Protein AF-A0A527FL62-F1 (afdb_monomer_lite)

Secondary structure (DSSP, 8-state):
-HHHHHHHHHHH-EEEEEEE-STHHHHHHHHTSTTT-GGGGTEEE-S-TTT-SEEEEESPPPTTTHHHHHH-

Foldseek 3Di:
DVVVVVVCVCQQAAAEEEQADDPQSVVVVVCCDPVNNCVVSNYHYDNDPVPGPYYDNRDDDDPVCVVVVVVD

Structure (mmCIF, N/CA/C/O backbone):
data_AF-A0A527FL62-F1
#
_entry.id   AF-A0A527FL62-F1
#
loop_
_atom_site.group_PDB
_atom_site.id
_atom_site.type_symbol
_atom_site.label_atom_id
_atom_site.label_alt_id
_atom_site.label_comp_id
_atom_site.label_asym_id
_atom_site.label_entity_id
_atom_site.label_seq_id
_atom_site.pdbx_PDB_ins_code
_atom_site.Cartn_x
_atom_site.Cartn_y
_atom_site.Cartn_z
_atom_site.occupancy
_atom_site.B_iso_or_equiv
_atom_site.auth_seq_id
_atom_site.auth_comp_id
_atom_site.auth_asym_id
_atom_site.auth_atom_id
_atom_site.pdbx_PDB_model_num
ATOM 1 N N . SER A 1 1 ? -19.402 -1.108 21.957 1.00 83.94 1 SER A N 1
ATOM 2 C CA . SER A 1 1 ? -18.312 -1.639 22.804 1.00 83.94 1 SER A CA 1
ATOM 3 C C . SER A 1 1 ? -17.017 -0.919 22.456 1.00 83.94 1 SER A C 1
ATOM 5 O O . SER A 1 1 ? -16.911 -0.373 21.362 1.00 83.94 1 SER A O 1
ATOM 7 N N . THR A 1 2 ? -16.045 -0.867 23.365 1.00 92.50 2 THR A N 1
ATOM 8 C CA . THR A 1 2 ? -14.740 -0.203 23.157 1.00 92.50 2 THR A CA 1
ATOM 9 C C . THR A 1 2 ? -13.989 -0.726 21.925 1.00 92.50 2 THR A C 1
ATOM 11 O O . THR A 1 2 ? -13.388 0.053 21.194 1.00 92.50 2 THR A O 1
ATOM 14 N N . GLU A 1 3 ? -14.095 -2.019 21.623 1.00 95.06 3 GLU A N 1
ATOM 15 C CA . GLU A 1 3 ? -13.500 -2.634 20.427 1.00 95.06 3 GLU A CA 1
ATOM 16 C C . GLU A 1 3 ? -14.059 -2.089 19.109 1.00 95.06 3 GLU A C 1
ATOM 18 O O . GLU A 1 3 ? -13.314 -1.903 18.147 1.00 95.06 3 GLU A O 1
ATOM 23 N N . ALA A 1 4 ? -15.361 -1.793 19.064 1.00 94.38 4 ALA A N 1
ATOM 24 C CA . ALA A 1 4 ? -15.993 -1.221 17.880 1.00 94.38 4 ALA A CA 1
ATOM 25 C C . ALA A 1 4 ? -15.437 0.180 17.577 1.00 94.38 4 ALA A C 1
ATOM 27 O O . ALA A 1 4 ? -15.174 0.500 16.421 1.00 94.38 4 ALA A O 1
ATOM 28 N N . LEU A 1 5 ? -15.183 0.983 18.619 1.00 94.62 5 LEU A N 1
ATOM 29 C CA . LEU A 1 5 ? -14.543 2.297 18.489 1.00 94.62 5 LEU A CA 1
ATOM 30 C C . LEU A 1 5 ? -13.098 2.186 17.988 1.00 94.62 5 LEU A C 1
ATOM 32 O O . LEU A 1 5 ? -12.704 2.924 17.089 1.00 94.62 5 LEU A O 1
ATOM 36 N N . ILE A 1 6 ? -12.319 1.244 18.528 1.00 94.75 6 ILE A N 1
ATOM 37 C CA . ILE A 1 6 ? -10.928 1.012 18.100 1.00 94.75 6 ILE A CA 1
ATOM 38 C C . ILE A 1 6 ? -10.879 0.545 16.642 1.00 94.75 6 ILE A C 1
ATOM 40 O O . ILE A 1 6 ? -10.033 0.996 15.872 1.00 94.75 6 ILE A O 1
ATOM 44 N N . THR A 1 7 ? -11.789 -0.347 16.253 1.00 94.12 7 THR A N 1
ATOM 45 C CA . THR A 1 7 ? -11.858 -0.864 14.881 1.00 94.12 7 THR A CA 1
ATOM 46 C C . THR A 1 7 ? -12.242 0.240 13.906 1.00 94.12 7 THR A C 1
ATOM 48 O O . THR A 1 7 ? -11.580 0.390 12.884 1.00 94.12 7 THR A O 1
ATOM 51 N N . TRP A 1 8 ? -13.231 1.067 14.260 1.00 93.88 8 TRP A N 1
ATOM 52 C CA . TRP A 1 8 ? -13.613 2.239 13.474 1.00 93.88 8 TRP A CA 1
ATOM 53 C C . TRP A 1 8 ? -12.440 3.207 13.274 1.00 93.88 8 TRP A C 1
ATOM 55 O O . TRP A 1 8 ? -12.178 3.614 12.143 1.00 93.88 8 TRP A O 1
ATOM 65 N N . ALA A 1 9 ? -11.682 3.505 14.336 1.00 92.31 9 ALA A N 1
ATOM 66 C CA . ALA A 1 9 ? -10.512 4.378 14.253 1.00 92.31 9 ALA A CA 1
ATOM 67 C C . ALA A 1 9 ? -9.414 3.808 13.333 1.00 92.31 9 ALA A C 1
ATOM 69 O O . ALA A 1 9 ? -8.840 4.547 12.539 1.00 92.31 9 ALA A O 1
ATOM 70 N N . ARG A 1 10 ? -9.158 2.493 13.388 1.00 92.12 10 ARG A N 1
ATOM 71 C CA . ARG A 1 10 ? -8.182 1.817 12.512 1.00 92.12 10 ARG A CA 1
ATOM 72 C C . ARG A 1 10 ? -8.628 1.766 11.052 1.00 92.12 10 ARG A C 1
ATOM 74 O O . ARG A 1 10 ? -7.803 1.926 10.166 1.00 92.12 10 ARG A O 1
ATOM 81 N N . SER A 1 11 ? -9.916 1.542 10.792 1.00 90.44 11 SER A N 1
ATOM 82 C CA . SER A 1 11 ? -10.443 1.506 9.422 1.00 90.44 11 SER A CA 1
ATOM 83 C C . SER A 1 11 ? -10.608 2.894 8.803 1.00 90.44 11 SER A C 1
ATOM 85 O O . SER A 1 11 ? -10.531 3.022 7.588 1.00 90.44 11 SER A O 1
ATOM 87 N N . GLY A 1 12 ? -10.862 3.918 9.625 1.00 90.06 12 GLY A N 1
ATOM 88 C CA . GLY A 1 12 ? -11.102 5.292 9.175 1.00 90.06 12 GLY A CA 1
ATOM 89 C C . GLY A 1 12 ? -9.834 6.124 8.968 1.00 90.06 12 GLY A C 1
ATOM 90 O O . GLY A 1 12 ? -9.924 7.241 8.471 1.00 90.06 12 GLY A O 1
ATOM 91 N N . SER A 1 13 ? -8.668 5.608 9.359 1.00 92.19 13 SER A N 1
ATOM 92 C CA . SER A 1 13 ? -7.368 6.259 9.186 1.00 92.19 13 SER A CA 1
ATOM 93 C C . SER A 1 13 ? -6.331 5.207 8.811 1.00 92.19 13 SER A C 1
ATOM 95 O O . SER A 1 13 ? -5.595 4.722 9.667 1.00 92.19 13 SER A O 1
ATOM 97 N N . LEU A 1 14 ? -6.287 4.849 7.532 1.00 92.44 14 LEU A N 1
ATOM 98 C CA . LEU A 1 14 ? -5.358 3.856 7.003 1.00 92.44 14 LEU A CA 1
ATOM 99 C C . LEU A 1 14 ? -4.188 4.557 6.316 1.00 92.44 14 LEU A C 1
ATOM 101 O O . LEU A 1 14 ? -4.281 5.005 5.171 1.00 92.44 14 LEU A O 1
ATOM 105 N N . MET A 1 15 ? -3.053 4.631 7.000 1.00 93.69 15 MET A N 1
ATOM 106 C CA . MET A 1 15 ? -1.837 5.194 6.426 1.00 93.69 15 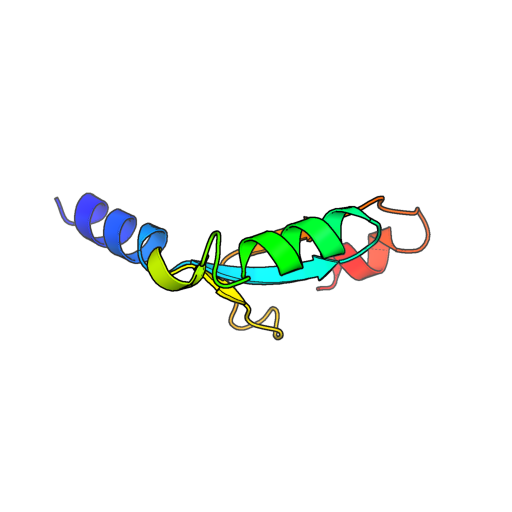MET A CA 1
ATOM 107 C C . MET A 1 15 ? -1.077 4.096 5.683 1.00 93.69 15 MET A C 1
ATOM 109 O O . MET A 1 15 ? -0.494 3.207 6.302 1.00 93.69 15 MET A O 1
ATOM 113 N N . PHE A 1 16 ? -1.076 4.125 4.351 1.00 91.88 16 PHE A N 1
ATOM 114 C CA . PHE A 1 16 ? -0.447 3.070 3.554 1.00 91.88 16 PHE A CA 1
ATOM 115 C C . PHE A 1 16 ? 0.942 3.464 3.062 1.00 91.88 16 PHE A C 1
ATOM 117 O O . PHE A 1 16 ? 1.170 4.590 2.626 1.00 91.88 16 PHE A O 1
ATOM 124 N N . MET A 1 17 ? 1.872 2.515 3.080 1.00 93.88 17 MET A N 1
ATOM 125 C CA . MET A 1 17 ? 3.159 2.650 2.414 1.00 93.88 17 MET A CA 1
ATOM 126 C C . MET A 1 17 ? 3.092 2.021 1.025 1.00 93.88 17 MET A C 1
ATOM 128 O O . MET A 1 17 ? 2.714 0.856 0.860 1.00 93.88 17 MET A O 1
ATOM 132 N N . THR A 1 18 ? 3.488 2.796 0.021 1.00 92.00 18 THR A N 1
ATOM 133 C CA . THR A 1 18 ? 3.512 2.368 -1.373 1.00 92.00 18 THR A CA 1
ATOM 134 C C . THR A 1 18 ? 4.797 1.600 -1.676 1.00 92.00 18 THR A C 1
ATOM 136 O O . THR A 1 18 ? 5.885 2.170 -1.733 1.00 92.00 18 THR A O 1
ATOM 139 N N . PHE A 1 19 ? 4.691 0.294 -1.917 1.00 93.12 19 PHE A N 1
ATOM 140 C CA . PHE A 1 19 ? 5.810 -0.512 -2.407 1.00 93.12 19 PHE A CA 1
ATOM 141 C C . PHE A 1 19 ? 5.602 -0.832 -3.891 1.00 93.12 19 PHE A C 1
ATOM 143 O O . PHE A 1 19 ? 5.221 -1.938 -4.277 1.00 93.12 19 PHE A O 1
ATOM 150 N N . GLY A 1 20 ? 5.781 0.195 -4.725 1.00 93.44 20 GLY A N 1
ATOM 151 C CA . GLY A 1 20 ? 5.615 0.112 -6.175 1.00 93.44 20 GLY A CA 1
ATOM 152 C C . GLY A 1 20 ? 6.779 -0.619 -6.842 1.00 93.44 20 GLY A C 1
ATOM 153 O O . GLY A 1 20 ? 7.854 -0.048 -7.000 1.00 93.44 20 GLY A O 1
ATOM 154 N N . LEU A 1 21 ? 6.566 -1.877 -7.227 1.00 94.44 21 LEU A N 1
ATOM 155 C CA . LEU A 1 21 ? 7.597 -2.752 -7.800 1.00 94.44 21 LEU A CA 1
ATOM 156 C C . LEU A 1 21 ? 7.515 -2.885 -9.322 1.00 94.44 21 LEU A C 1
ATOM 158 O O . LEU A 1 21 ? 8.529 -3.133 -9.970 1.00 94.44 21 LEU A O 1
ATOM 162 N N . ALA A 1 22 ? 6.314 -2.786 -9.888 1.00 96.50 22 ALA A N 1
ATOM 163 C CA . ALA A 1 22 ? 6.077 -2.988 -11.315 1.00 96.50 22 ALA A CA 1
ATOM 164 C C . ALA A 1 22 ? 4.855 -2.177 -11.777 1.00 96.50 22 ALA A C 1
ATOM 166 O O . ALA A 1 22 ? 4.547 -1.139 -11.193 1.00 96.50 22 ALA A O 1
ATOM 167 N N . CYS A 1 23 ? 4.155 -2.658 -12.810 1.00 96.75 23 CYS A N 1
ATOM 168 C CA . CYS A 1 23 ? 2.997 -1.990 -13.403 1.00 96.75 23 CYS A CA 1
ATOM 169 C C . CYS A 1 23 ? 1.951 -1.576 -12.365 1.00 96.75 23 CYS A C 1
ATOM 171 O O . CYS A 1 23 ? 1.625 -0.400 -12.365 1.00 96.75 23 CYS A O 1
ATOM 173 N N . CYS A 1 24 ? 1.585 -2.456 -11.417 1.00 95.88 24 CYS A N 1
ATOM 174 C CA . CYS A 1 24 ? 0.577 -2.198 -10.375 1.00 95.88 24 CYS A CA 1
ATOM 175 C 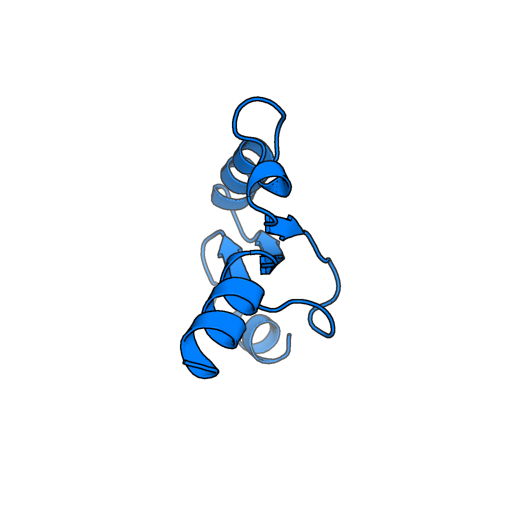C . CYS A 1 24 ? 0.789 -0.901 -9.566 1.00 95.88 24 CYS A C 1
ATOM 177 O O . CYS A 1 24 ? -0.135 -0.420 -8.910 1.00 95.88 24 CYS A O 1
ATOM 179 N N . ALA A 1 25 ? 2.005 -0.341 -9.558 1.00 95.19 25 ALA A N 1
ATOM 180 C CA . ALA A 1 25 ? 2.277 0.958 -8.954 1.00 95.19 25 ALA A CA 1
ATOM 181 C C . ALA A 1 25 ? 1.507 2.096 -9.648 1.00 95.19 25 ALA A C 1
ATOM 183 O O . ALA A 1 25 ? 1.051 3.020 -8.976 1.00 95.19 25 ALA A O 1
ATOM 184 N N . VAL A 1 26 ? 1.331 2.021 -10.970 1.00 95.56 26 VAL A N 1
ATOM 185 C CA . VAL A 1 26 ? 0.603 3.017 -11.769 1.00 95.56 26 VAL A CA 1
ATOM 186 C C . VAL A 1 26 ? -0.885 2.973 -11.448 1.00 95.56 26 VAL A C 1
ATOM 188 O O . VAL A 1 26 ? -1.502 4.018 -11.245 1.00 95.56 26 VAL A O 1
ATOM 191 N N . GLU A 1 27 ? -1.460 1.783 -11.307 1.00 95.94 27 GLU A N 1
ATOM 192 C CA . GLU A 1 27 ? -2.840 1.616 -10.857 1.00 95.94 27 GLU A CA 1
ATOM 193 C C . GLU A 1 27 ? -3.026 2.164 -9.438 1.00 95.94 27 GLU A C 1
ATOM 195 O O . GLU A 1 27 ? -4.051 2.781 -9.144 1.00 95.94 27 GLU A O 1
ATOM 200 N N . MET A 1 28 ? -2.020 2.027 -8.571 1.00 93.62 28 MET A N 1
ATOM 201 C CA . MET A 1 28 ? -2.047 2.647 -7.246 1.00 93.62 28 MET A CA 1
ATOM 202 C C . MET A 1 28 ? -2.058 4.179 -7.332 1.00 93.62 28 MET A C 1
ATOM 204 O O . MET A 1 28 ? -2.850 4.822 -6.647 1.00 93.62 28 MET A O 1
ATOM 208 N N . ILE A 1 29 ? -1.245 4.767 -8.218 1.00 93.81 29 ILE A N 1
ATOM 209 C CA . ILE A 1 29 ? -1.248 6.216 -8.474 1.00 93.81 29 ILE A CA 1
ATOM 210 C C . ILE A 1 29 ? -2.627 6.659 -8.971 1.00 93.81 29 ILE A C 1
ATOM 212 O O . ILE A 1 29 ? -3.171 7.637 -8.467 1.00 93.81 29 ILE A O 1
ATOM 216 N N . HIS A 1 30 ? -3.226 5.922 -9.910 1.00 95.31 30 HIS A N 1
ATOM 217 C CA . HIS A 1 30 ? -4.577 6.208 -10.397 1.00 95.31 30 HIS A CA 1
ATOM 218 C C . HIS A 1 30 ? -5.635 6.085 -9.296 1.00 95.31 30 HIS A C 1
ATOM 220 O O . HIS A 1 30 ? -6.593 6.853 -9.288 1.00 95.31 30 HIS A O 1
ATOM 226 N N . THR A 1 31 ? -5.458 5.168 -8.346 1.00 92.31 31 THR A N 1
ATOM 227 C CA . THR A 1 31 ? -6.363 5.020 -7.194 1.00 92.31 31 THR A CA 1
ATOM 228 C C . THR A 1 31 ? -6.314 6.248 -6.276 1.00 92.31 31 THR A C 1
ATOM 230 O O . THR A 1 31 ? -7.334 6.633 -5.711 1.00 92.31 31 THR A O 1
ATOM 233 N N . SER A 1 32 ? -5.163 6.917 -6.180 1.00 90.81 32 SER A N 1
ATOM 234 C CA . SER A 1 32 ? -5.012 8.185 -5.449 1.00 90.81 32 SER A CA 1
ATOM 235 C C . SER A 1 32 ? -5.294 9.435 -6.294 1.00 90.81 32 SER A C 1
ATOM 237 O O . SER A 1 32 ? -5.255 10.545 -5.774 1.00 90.81 32 SER A O 1
ATOM 239 N N . MET A 1 33 ? -5.583 9.295 -7.590 1.00 94.06 33 MET A N 1
ATOM 240 C CA . MET A 1 33 ? -5.960 10.426 -8.444 1.00 94.06 33 MET A CA 1
ATOM 241 C C . MET A 1 33 ? -7.406 10.877 -8.183 1.00 94.06 33 MET A C 1
ATOM 243 O O . MET A 1 33 ? -8.221 10.078 -7.716 1.00 94.06 33 MET A O 1
ATOM 247 N N . PRO A 1 34 ? -7.784 12.111 -8.582 1.00 94.62 34 PRO A N 1
ATOM 248 C CA . PRO A 1 34 ? -9.073 12.726 -8.230 1.00 94.62 34 PRO A CA 1
ATOM 249 C C . PRO A 1 34 ? -10.326 11.929 -8.612 1.00 94.62 34 PRO A C 1
ATOM 251 O O . PRO A 1 34 ? -11.408 12.188 -8.099 1.00 94.62 34 PRO A O 1
ATOM 254 N N . ARG A 1 35 ? -10.209 10.978 -9.545 1.00 94.94 35 ARG A N 1
ATOM 255 C CA . ARG A 1 35 ? -11.331 10.136 -9.967 1.00 94.94 35 ARG A CA 1
ATOM 256 C C . ARG A 1 35 ? -11.749 9.125 -8.899 1.00 94.94 35 ARG A C 1
ATOM 258 O O . ARG A 1 35 ? -12.941 8.868 -8.763 1.00 94.94 35 ARG A O 1
ATOM 265 N N . TYR A 1 36 ? -10.777 8.526 -8.216 1.00 93.56 36 TYR A N 1
ATOM 266 C CA . TYR A 1 36 ? -11.004 7.470 -7.226 1.00 93.56 36 TYR A CA 1
ATOM 267 C C . TYR A 1 36 ? -10.682 7.920 -5.799 1.00 93.56 36 TYR A C 1
ATOM 269 O O . TYR A 1 36 ? -11.250 7.346 -4.877 1.00 93.56 36 TYR A O 1
ATOM 277 N N . ASP A 1 37 ? -9.845 8.953 -5.650 1.00 93.81 37 ASP A N 1
ATOM 278 C CA . ASP A 1 37 ? -9.533 9.685 -4.420 1.00 93.81 37 ASP A CA 1
ATOM 279 C C . ASP A 1 37 ? -9.538 8.813 -3.155 1.00 93.81 37 ASP A C 1
ATOM 281 O O . ASP A 1 37 ? -10.492 8.788 -2.373 1.00 93.81 37 ASP A O 1
ATOM 285 N N . SER A 1 38 ? -8.438 8.089 -2.946 1.00 89.62 38 SER A N 1
ATOM 286 C CA . SER A 1 38 ? -8.238 7.275 -1.747 1.00 89.62 38 SER A CA 1
ATOM 287 C C . SER A 1 38 ? -8.306 8.090 -0.446 1.00 89.62 38 SER A C 1
ATOM 289 O O . SER A 1 38 ? -8.729 7.563 0.586 1.00 89.62 38 SER A O 1
ATOM 291 N N . GLU A 1 39 ? -7.944 9.376 -0.479 1.00 90.62 39 GLU A N 1
ATOM 292 C CA . GLU A 1 39 ? -7.888 10.223 0.717 1.00 90.62 39 GLU A CA 1
ATOM 293 C C . GLU A 1 39 ? -9.285 10.480 1.299 1.00 90.62 39 GLU A C 1
ATOM 295 O O . GLU A 1 39 ? -9.443 10.547 2.521 1.00 90.62 39 GLU A O 1
ATOM 300 N N . ARG A 1 40 ? -10.329 10.464 0.457 1.00 91.06 40 ARG A N 1
ATOM 301 C CA . ARG A 1 40 ? -11.737 10.511 0.888 1.00 91.06 40 ARG A CA 1
ATOM 302 C C . ARG A 1 40 ? -12.100 9.431 1.910 1.00 91.06 40 ARG A C 1
ATOM 304 O O . ARG A 1 40 ? -12.973 9.654 2.749 1.00 91.06 40 ARG A O 1
ATOM 311 N N . PHE A 1 41 ? -11.471 8.261 1.835 1.00 90.31 41 PHE A N 1
ATOM 312 C CA . PHE A 1 41 ? -11.724 7.145 2.751 1.00 90.31 41 PHE A CA 1
ATOM 313 C C . PHE A 1 41 ? -10.798 7.152 3.976 1.00 90.31 41 PHE A C 1
ATOM 315 O O . PHE A 1 41 ? -10.770 6.176 4.722 1.00 90.31 41 PHE A O 1
ATOM 322 N N . GLY A 1 42 ? -10.026 8.224 4.186 1.00 90.69 42 GLY A N 1
ATOM 323 C CA . GLY A 1 42 ? -8.998 8.278 5.226 1.00 90.69 42 GLY A CA 1
ATOM 324 C C . GLY A 1 42 ? -7.774 7.423 4.894 1.00 90.69 42 GLY A C 1
ATOM 325 O O . GLY A 1 42 ? -7.021 7.053 5.795 1.00 90.69 42 GLY A O 1
ATOM 326 N N . VAL A 1 43 ? -7.586 7.088 3.611 1.00 92.50 43 VAL A N 1
ATOM 327 C CA . VAL A 1 43 ? -6.486 6.261 3.110 1.00 92.50 43 VAL A CA 1
ATOM 328 C C . VAL A 1 43 ? -5.443 7.174 2.468 1.00 92.50 43 VAL A C 1
ATOM 330 O O . VAL A 1 43 ? -5.644 7.670 1.358 1.00 92.50 43 VAL A O 1
ATOM 333 N N . ALA A 1 44 ? -4.324 7.410 3.158 1.00 89.69 44 ALA A N 1
ATOM 334 C CA . ALA A 1 44 ? -3.303 8.363 2.713 1.00 89.69 44 ALA A CA 1
ATOM 335 C C . ALA A 1 44 ? -1.908 7.723 2.598 1.00 89.69 44 ALA A C 1
ATOM 337 O O . ALA A 1 44 ? -1.511 6.947 3.476 1.00 89.69 44 ALA A O 1
ATOM 338 N N . PRO A 1 45 ? -1.134 8.050 1.543 1.00 89.50 45 PRO A N 1
ATOM 339 C CA . PRO A 1 45 ? 0.197 7.496 1.363 1.00 89.50 45 PRO A CA 1
ATOM 340 C C . PRO A 1 45 ? 1.182 8.110 2.366 1.00 89.50 45 PRO A C 1
ATOM 342 O O . PRO A 1 45 ? 1.369 9.328 2.434 1.00 89.50 45 PRO A O 1
ATOM 345 N N . ARG A 1 46 ? 1.878 7.260 3.121 1.00 90.38 46 ARG A N 1
ATOM 346 C CA . ARG A 1 46 ? 3.016 7.633 3.970 1.00 90.38 46 ARG A CA 1
ATOM 347 C C . ARG A 1 46 ? 4.264 6.916 3.479 1.00 90.38 46 ARG A C 1
ATOM 349 O O . ARG A 1 46 ? 4.346 5.697 3.490 1.00 90.38 46 ARG A O 1
ATOM 356 N N . ALA A 1 47 ? 5.262 7.696 3.069 1.00 86.19 47 ALA A N 1
ATOM 357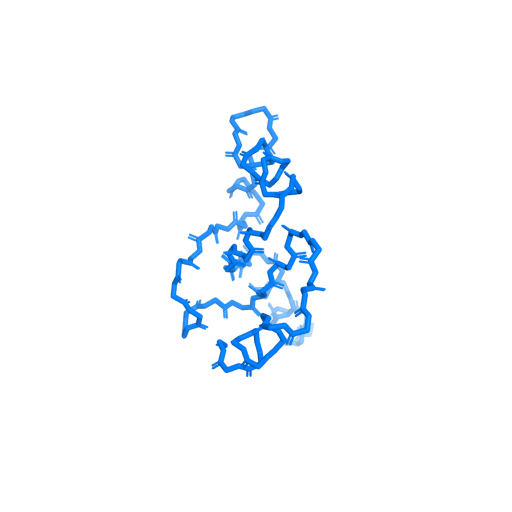 C CA . ALA A 1 47 ? 6.503 7.163 2.506 1.00 86.19 47 ALA A CA 1
ATOM 358 C C . ALA A 1 47 ? 7.379 6.433 3.538 1.00 86.19 47 ALA A C 1
ATOM 360 O O . ALA A 1 47 ? 8.212 5.612 3.164 1.00 86.19 47 ALA A O 1
ATOM 361 N N . SER A 1 48 ? 7.233 6.749 4.830 1.00 91.88 48 SER A N 1
ATOM 362 C CA . SER A 1 48 ? 8.041 6.119 5.871 1.00 91.88 48 SER A CA 1
ATOM 363 C C . SER A 1 48 ? 7.333 4.880 6.441 1.00 91.88 48 SER A C 1
ATOM 365 O O . SER A 1 48 ? 6.220 5.025 6.953 1.00 91.88 48 SER A O 1
ATOM 367 N N . PRO A 1 49 ? 7.982 3.697 6.449 1.00 91.94 49 PRO A N 1
ATOM 368 C CA . PRO A 1 49 ? 7.394 2.472 7.007 1.00 91.94 49 PRO A CA 1
ATOM 369 C C . PRO A 1 49 ? 7.098 2.582 8.509 1.00 91.94 49 PRO A C 1
ATOM 371 O O . PRO A 1 49 ? 6.250 1.887 9.047 1.00 91.94 49 PRO A O 1
ATOM 374 N N . ARG A 1 50 ? 7.786 3.493 9.210 1.00 93.00 50 ARG A N 1
ATOM 375 C CA . ARG A 1 50 ? 7.636 3.702 10.659 1.00 93.00 50 ARG A CA 1
ATOM 376 C C . ARG A 1 50 ? 6.346 4.423 11.056 1.00 93.00 50 ARG A C 1
ATOM 378 O O . ARG A 1 50 ? 6.045 4.487 12.241 1.00 93.00 50 ARG A O 1
ATO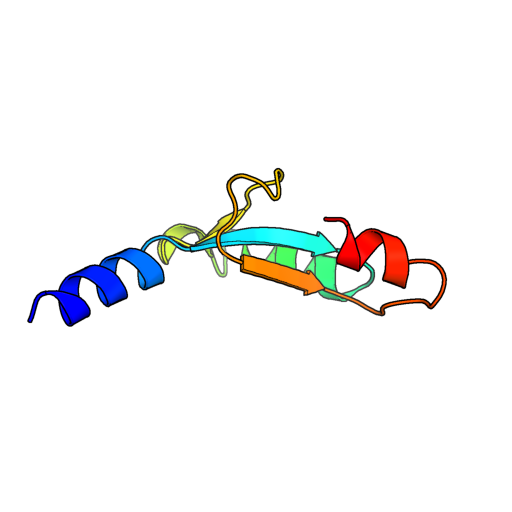M 385 N N . GLN A 1 51 ? 5.648 5.023 10.096 1.00 93.19 51 GLN A N 1
ATOM 386 C CA . GLN A 1 51 ? 4.405 5.770 10.320 1.00 93.19 51 GLN A CA 1
ATOM 387 C C . GLN A 1 51 ? 3.208 5.148 9.592 1.00 93.19 51 GLN A C 1
ATOM 389 O O . GLN A 1 51 ? 2.099 5.653 9.728 1.00 93.19 51 GLN A O 1
ATOM 394 N N . SER A 1 52 ? 3.428 4.117 8.775 1.00 92.94 52 SER A N 1
ATOM 395 C CA . SER A 1 52 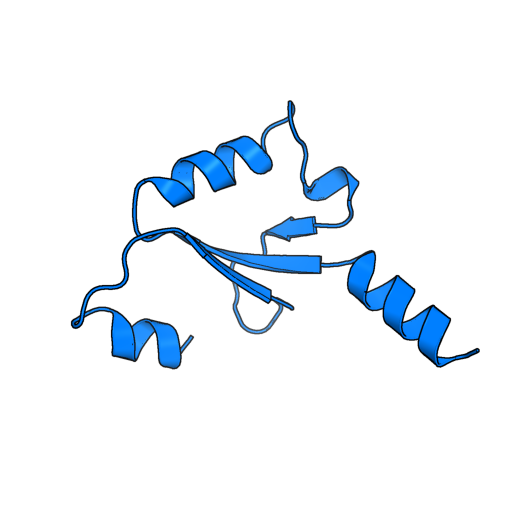? 2.378 3.450 8.009 1.00 92.94 52 SER A CA 1
ATOM 396 C C . SER A 1 52 ? 1.759 2.299 8.792 1.00 92.94 52 SER A C 1
ATOM 398 O O . SER A 1 52 ? 2.475 1.532 9.435 1.00 92.94 52 SER A O 1
ATOM 400 N N . ASP A 1 53 ? 0.452 2.129 8.644 1.00 93.88 53 ASP A N 1
ATOM 401 C CA . ASP A 1 53 ? -0.320 1.025 9.210 1.00 93.88 53 ASP A CA 1
ATOM 402 C C . ASP A 1 53 ? -0.285 -0.218 8.312 1.00 93.88 53 ASP A C 1
ATOM 404 O O . ASP A 1 53 ? -0.314 -1.348 8.801 1.00 93.88 53 ASP A O 1
ATOM 408 N N . ILE A 1 54 ? -0.223 -0.021 6.989 1.00 92.06 54 ILE A N 1
ATOM 409 C CA . ILE A 1 54 ? -0.223 -1.105 5.998 1.00 92.06 54 ILE A CA 1
ATOM 410 C C . ILE A 1 54 ? 0.844 -0.890 4.921 1.00 92.06 54 ILE A C 1
ATOM 412 O O . ILE A 1 54 ? 1.149 0.240 4.545 1.00 92.06 54 ILE A O 1
ATOM 416 N N . MET A 1 55 ? 1.377 -1.984 4.375 1.00 94.44 55 MET A N 1
ATOM 417 C CA . MET A 1 55 ? 2.292 -1.977 3.228 1.00 94.44 55 MET A CA 1
ATOM 418 C C . MET A 1 55 ? 1.605 -2.606 2.012 1.00 94.44 55 MET A C 1
ATOM 420 O O . MET A 1 55 ? 1.216 -3.774 2.057 1.00 94.44 55 MET A O 1
ATOM 424 N N . ILE A 1 56 ? 1.493 -1.854 0.913 1.00 94.38 56 ILE A N 1
ATOM 425 C CA . ILE A 1 56 ? 0.925 -2.346 -0.351 1.00 94.38 56 ILE A CA 1
ATOM 426 C C . ILE A 1 56 ? 2.065 -2.750 -1.287 1.00 94.38 56 ILE A C 1
ATOM 428 O O . ILE A 1 56 ? 2.768 -1.897 -1.829 1.00 94.38 56 ILE A O 1
ATOM 432 N N . VAL A 1 57 ? 2.227 -4.058 -1.499 1.00 95.75 57 VAL A N 1
ATOM 433 C CA . VAL A 1 57 ? 3.206 -4.635 -2.434 1.00 95.75 57 VAL A CA 1
ATOM 434 C C . VAL A 1 57 ? 2.614 -4.640 -3.841 1.00 95.75 57 VAL A C 1
ATOM 436 O O . VAL A 1 57 ? 1.938 -5.584 -4.247 1.00 95.75 57 VAL A O 1
ATOM 439 N N . ALA A 1 58 ? 2.842 -3.559 -4.584 1.00 95.62 58 ALA A N 1
ATOM 440 C CA . ALA A 1 58 ? 2.261 -3.347 -5.904 1.00 95.62 58 ALA A CA 1
ATOM 441 C C . ALA A 1 58 ? 3.249 -3.704 -7.016 1.00 95.62 58 ALA A C 1
ATOM 443 O O . ALA A 1 58 ? 3.892 -2.845 -7.625 1.00 95.62 58 ALA A O 1
ATOM 444 N N . GLY A 1 59 ? 3.345 -4.999 -7.301 1.00 96.94 59 GLY A N 1
ATOM 445 C CA . GLY A 1 59 ? 4.070 -5.526 -8.449 1.00 96.94 59 GLY A CA 1
ATOM 446 C C . GLY A 1 59 ? 4.776 -6.839 -8.146 1.00 96.94 59 GLY A C 1
ATOM 447 O O . GLY A 1 59 ? 4.622 -7.431 -7.080 1.00 96.94 59 GLY A O 1
ATOM 448 N N . THR A 1 60 ? 5.561 -7.306 -9.110 1.00 96.75 60 THR A N 1
ATOM 449 C CA . THR A 1 60 ? 6.261 -8.587 -9.017 1.00 96.75 60 THR A CA 1
ATOM 450 C C . THR A 1 60 ? 7.427 -8.523 -8.033 1.00 96.75 60 THR A C 1
ATOM 452 O O . THR A 1 60 ? 8.322 -7.688 -8.181 1.00 96.75 60 THR A O 1
ATOM 455 N N . LEU A 1 61 ? 7.467 -9.449 -7.073 1.00 96.50 61 LEU A N 1
ATOM 456 C CA . LEU A 1 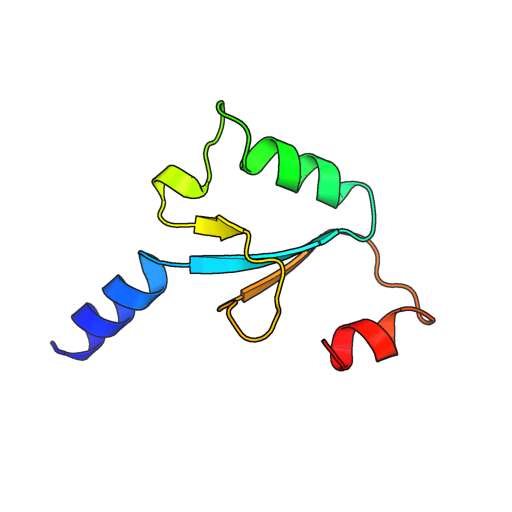61 ? 8.601 -9.619 -6.169 1.00 96.50 61 LEU A CA 1
ATOM 457 C C . LEU A 1 61 ? 9.668 -10.508 -6.815 1.00 96.50 61 LEU A C 1
ATOM 459 O O . LEU A 1 61 ? 9.406 -11.655 -7.164 1.00 96.50 61 LEU A O 1
ATOM 463 N N . THR A 1 62 ? 10.890 -9.995 -6.941 1.00 97.00 62 THR A N 1
ATOM 464 C CA . THR A 1 62 ? 12.035 -10.783 -7.414 1.00 97.00 62 THR A CA 1
ATOM 465 C C . THR A 1 62 ? 12.835 -11.344 -6.240 1.00 97.00 62 THR A C 1
ATOM 467 O O . THR A 1 62 ? 12.872 -10.747 -5.162 1.00 97.00 62 THR A O 1
ATOM 470 N N . ASN A 1 63 ? 13.557 -12.448 -6.457 1.00 97.69 63 ASN A N 1
ATOM 471 C CA . ASN A 1 63 ? 14.424 -13.055 -5.433 1.00 97.69 63 ASN A CA 1
ATOM 472 C C . ASN A 1 63 ? 15.442 -12.056 -4.857 1.00 97.69 63 ASN A C 1
ATOM 474 O O . ASN A 1 63 ? 15.735 -12.080 -3.666 1.00 97.69 63 ASN A O 1
ATOM 478 N N . LYS A 1 64 ? 15.942 -11.134 -5.693 1.00 96.81 64 LYS A N 1
ATOM 479 C CA . LYS A 1 64 ? 16.867 -10.075 -5.268 1.00 96.81 64 LYS A CA 1
ATOM 480 C C . LYS A 1 64 ? 16.196 -9.032 -4.365 1.00 96.81 64 LYS A C 1
ATOM 482 O O . LYS A 1 64 ? 16.862 -8.467 -3.504 1.00 96.81 64 LYS A O 1
ATOM 487 N N . MET A 1 65 ? 14.898 -8.783 -4.545 1.00 96.94 65 MET A N 1
ATOM 488 C CA . MET A 1 65 ? 14.141 -7.785 -3.781 1.00 96.94 65 MET A CA 1
ATOM 489 C C . MET A 1 65 ? 13.514 -8.345 -2.493 1.00 96.94 65 MET A C 1
ATOM 491 O O . MET A 1 65 ? 13.229 -7.585 -1.570 1.00 96.94 65 MET A O 1
ATOM 495 N N . ALA A 1 66 ? 13.351 -9.667 -2.384 1.00 96.00 66 ALA A N 1
ATOM 496 C CA . ALA A 1 66 ? 12.806 -10.337 -1.201 1.00 96.00 66 ALA A CA 1
ATOM 497 C C . ALA A 1 66 ? 13.447 -9.918 0.147 1.00 96.00 66 ALA A C 1
ATOM 499 O O . ALA A 1 66 ? 12.695 -9.594 1.071 1.00 96.00 66 ALA A O 1
ATOM 500 N N . PRO A 1 67 ? 14.790 -9.847 0.303 1.00 96.62 67 PRO A N 1
ATOM 501 C CA . PRO A 1 67 ? 15.383 -9.424 1.574 1.00 96.62 67 PRO A CA 1
ATOM 502 C C . PRO A 1 67 ? 15.122 -7.946 1.895 1.00 96.62 67 PRO A C 1
ATOM 504 O O . PRO A 1 67 ? 14.996 -7.591 3.065 1.00 96.62 67 PRO A O 1
ATOM 507 N N . ALA A 1 68 ? 15.014 -7.085 0.878 1.00 93.88 68 ALA A N 1
ATOM 508 C CA . ALA A 1 68 ? 14.703 -5.673 1.076 1.00 93.88 68 ALA A CA 1
ATOM 509 C C . ALA A 1 68 ? 13.256 -5.489 1.545 1.00 93.88 68 ALA A C 1
ATOM 511 O O . ALA A 1 68 ? 13.035 -4.775 2.516 1.00 93.88 68 ALA A O 1
ATOM 512 N N . LEU A 1 69 ? 12.296 -6.196 0.936 1.00 94.38 69 LEU A N 1
ATOM 513 C CA . LEU A 1 69 ? 10.890 -6.163 1.355 1.00 94.38 69 LEU A CA 1
ATOM 514 C C . LEU A 1 69 ? 10.713 -6.582 2.817 1.00 94.38 69 LEU A C 1
ATOM 516 O O . LEU A 1 69 ? 9.908 -5.993 3.521 1.00 94.38 69 LEU A O 1
ATOM 520 N N . ARG A 1 70 ? 11.464 -7.585 3.287 1.00 94.50 70 ARG A N 1
ATOM 521 C CA . ARG A 1 70 ? 11.364 -8.049 4.679 1.00 94.50 70 ARG A CA 1
ATOM 522 C C . ARG A 1 70 ? 11.989 -7.085 5.695 1.00 94.50 70 ARG A C 1
ATOM 524 O O . ARG A 1 70 ? 11.682 -7.190 6.879 1.00 94.50 70 ARG A O 1
ATOM 531 N N . LYS A 1 71 ? 12.911 -6.225 5.256 1.00 94.12 71 LYS A N 1
ATOM 532 C CA . LYS A 1 71 ? 13.623 -5.267 6.114 1.00 94.12 71 LYS A CA 1
ATOM 533 C C . LYS A 1 71 ? 12.847 -3.963 6.311 1.00 94.12 71 LYS A C 1
ATOM 535 O O . LYS A 1 71 ? 13.058 -3.296 7.322 1.00 94.12 71 LYS A O 1
ATOM 540 N N . VAL A 1 72 ? 12.059 -3.586 5.308 1.00 88.12 72 VAL A N 1
ATOM 541 C CA . VAL A 1 72 ? 11.150 -2.436 5.353 1.00 88.12 72 VAL A CA 1
ATOM 542 C C . VAL A 1 72 ? 10.054 -2.695 6.377 1.00 88.12 72 VAL A C 1
ATOM 544 O O . VAL A 1 72 ? 9.790 -1.745 7.146 1.00 88.12 72 VAL A O 1
#

Sequence (72 aa):
STEALITWARSGSLMFMTFGLACCAVEMIHTSMPRYDSERFGVAPRASPRQSDIMIVAGTLTNKMAPALRKV

Radius of gyration: 14.14 Å; chains: 1; bounding box: 35×26×37 Å

pLDDT: mean 93.39, std 2.58, range [83.94, 97.69]